Protein AF-A0A8A1L389-F1 (afdb_monomer)

Organism: Ajellomyces capsulatus (strain H88) (NCBI:txid544711)

Mean predicted aligned error: 16.85 Å

pLDDT: mean 81.61, std 18.24, range [49.03, 98.56]

Structure (mmCIF, N/CA/C/O backbone):
data_AF-A0A8A1L389-F1
#
_entry.id   AF-A0A8A1L389-F1
#
loop_
_atom_site.group_PDB
_atom_site.id
_atom_site.type_symbol
_atom_site.label_atom_id
_atom_site.label_a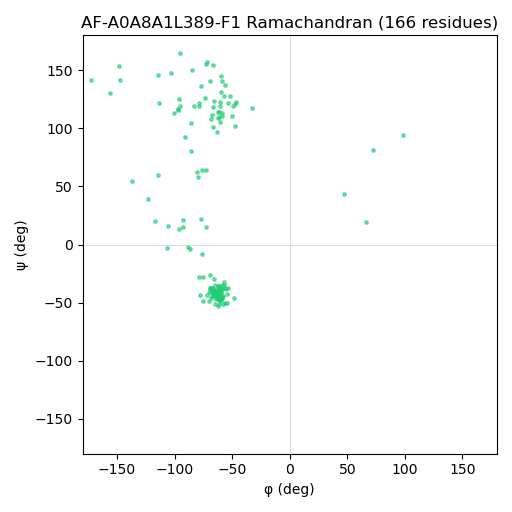lt_id
_atom_site.label_comp_id
_atom_site.label_asym_id
_atom_site.label_entity_id
_atom_site.label_seq_id
_atom_site.pdbx_PDB_ins_code
_atom_site.Cartn_x
_atom_site.Cartn_y
_atom_site.Cartn_z
_atom_site.occupancy
_atom_site.B_iso_or_equiv
_atom_site.auth_seq_id
_atom_site.auth_comp_id
_atom_site.auth_asym_id
_atom_site.auth_atom_id
_atom_site.pdbx_PDB_model_num
ATOM 1 N N . MET A 1 1 ? -16.291 9.594 41.742 1.00 50.78 1 MET A N 1
ATOM 2 C CA . MET A 1 1 ? -17.647 10.179 41.858 1.00 50.78 1 MET A CA 1
ATOM 3 C C . MET A 1 1 ? -18.663 9.054 42.018 1.00 50.78 1 MET A C 1
ATOM 5 O O . MET A 1 1 ? -18.456 8.012 41.406 1.00 50.78 1 MET A O 1
ATOM 9 N N . PRO A 1 2 ? -19.718 9.203 42.836 1.00 65.31 2 PRO A N 1
ATOM 10 C CA . PRO A 1 2 ? -20.745 8.172 42.968 1.00 65.31 2 PRO A CA 1
ATOM 11 C C . PRO A 1 2 ? -21.519 8.020 41.650 1.00 65.31 2 PRO A C 1
ATOM 13 O O . PRO A 1 2 ? -22.084 8.987 41.145 1.00 65.31 2 PRO A O 1
ATOM 16 N N . ILE A 1 3 ? -21.538 6.805 41.095 1.00 79.06 3 ILE A N 1
ATOM 17 C CA . ILE A 1 3 ? -22.244 6.477 39.845 1.00 79.06 3 ILE A CA 1
ATOM 18 C C . ILE A 1 3 ? -23.745 6.754 40.035 1.00 79.06 3 ILE A C 1
ATOM 20 O O . ILE A 1 3 ? -24.370 6.161 40.914 1.00 79.06 3 ILE A O 1
ATOM 24 N N . ARG A 1 4 ? -24.350 7.657 39.265 1.00 85.56 4 ARG A N 1
ATOM 25 C CA . ARG A 1 4 ? -25.803 7.911 39.331 1.00 85.56 4 ARG A CA 1
ATOM 26 C C . ARG A 1 4 ? -26.535 6.894 38.445 1.00 85.56 4 ARG A C 1
ATOM 28 O O . ARG A 1 4 ? -25.959 6.424 37.474 1.00 85.56 4 ARG A O 1
ATOM 35 N N . CYS A 1 5 ? -27.774 6.521 38.771 1.00 88.44 5 CYS A N 1
ATOM 36 C CA . CYS A 1 5 ? -28.611 5.820 37.787 1.00 88.44 5 CYS A CA 1
ATOM 37 C C . CYS A 1 5 ? -29.073 6.808 36.702 1.00 88.44 5 CYS A C 1
ATOM 39 O O . CYS A 1 5 ? -29.184 8.001 37.000 1.00 88.44 5 CYS A O 1
ATOM 41 N N . ASN A 1 6 ? -29.390 6.322 35.496 1.00 88.00 6 ASN A N 1
ATOM 42 C CA . ASN A 1 6 ? -29.816 7.158 34.361 1.00 88.00 6 ASN A CA 1
ATOM 43 C C . ASN A 1 6 ? -30.908 8.157 34.746 1.00 88.00 6 ASN A C 1
ATOM 45 O O . ASN A 1 6 ? -30.778 9.349 34.513 1.00 88.00 6 ASN A O 1
ATOM 49 N N . ARG A 1 7 ? -31.932 7.711 35.475 1.00 87.94 7 ARG A N 1
ATOM 50 C CA . ARG A 1 7 ? -33.019 8.597 35.902 1.00 87.94 7 ARG A CA 1
ATOM 51 C C . ARG A 1 7 ? -32.582 9.711 36.859 1.00 87.94 7 ARG A C 1
ATOM 53 O O . ARG A 1 7 ? -33.037 10.842 36.743 1.00 87.94 7 ARG A O 1
ATOM 60 N N . CYS A 1 8 ? -31.743 9.402 37.851 1.00 89.62 8 CYS A N 1
ATOM 61 C CA . CYS A 1 8 ? -31.222 10.436 38.750 1.00 89.62 8 CYS A CA 1
ATOM 62 C C . CYS A 1 8 ? -30.249 11.372 38.024 1.00 89.62 8 CYS A C 1
ATOM 64 O O . CYS A 1 8 ? -30.091 12.512 38.445 1.00 89.62 8 CYS A O 1
ATOM 66 N N . PHE A 1 9 ? -29.598 10.891 36.965 1.00 90.62 9 PHE A N 1
ATOM 67 C CA . PHE A 1 9 ? -28.777 11.707 36.085 1.00 90.62 9 PHE A CA 1
ATOM 68 C C . PHE A 1 9 ? -29.638 12.664 35.246 1.00 90.62 9 PHE A C 1
ATOM 70 O O . PHE A 1 9 ? -29.394 13.863 35.283 1.00 90.62 9 PHE A O 1
ATOM 77 N N . GLU A 1 10 ? -30.697 12.171 34.600 1.00 91.56 10 GLU A N 1
ATOM 78 C CA . GLU A 1 10 ? -31.639 12.977 33.804 1.00 91.56 10 GLU A CA 1
ATOM 79 C C . GLU A 1 10 ? -32.360 14.054 34.622 1.00 91.56 10 GLU A C 1
ATOM 81 O O . GLU A 1 10 ? -32.604 15.151 34.131 1.00 91.56 10 GLU A O 1
ATOM 86 N N . LEU A 1 11 ? -32.711 13.747 35.873 1.00 90.94 11 LEU A N 1
ATOM 87 C CA . LEU A 1 11 ? -33.398 14.683 36.768 1.00 90.94 11 LEU A CA 1
ATOM 88 C C . LEU A 1 11 ? -32.436 15.572 37.571 1.00 90.94 11 LEU A C 1
ATOM 90 O O . LEU A 1 11 ? -32.899 16.388 38.364 1.00 90.9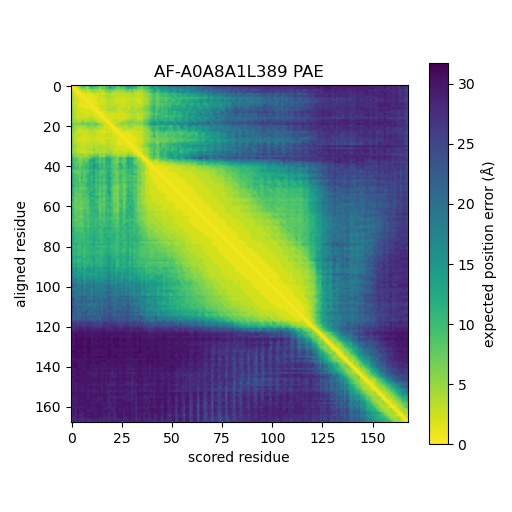4 11 LEU A O 1
ATOM 94 N N . ASP A 1 12 ? -31.126 15.371 37.413 1.00 90.31 12 ASP A N 1
ATOM 95 C CA . ASP A 1 12 ? -30.053 15.992 38.197 1.00 90.31 12 ASP A CA 1
ATOM 96 C C . ASP A 1 12 ? -30.277 15.945 39.725 1.00 90.31 12 ASP A C 1
ATOM 98 O O . ASP A 1 12 ? -30.062 16.904 40.464 1.00 90.31 12 ASP A O 1
ATOM 102 N N . ILE A 1 13 ? -30.721 14.788 40.228 1.00 90.62 13 ILE A N 1
ATOM 103 C CA . ILE A 1 13 ? -30.965 14.556 41.659 1.00 90.62 13 ILE A CA 1
ATOM 104 C C . ILE A 1 13 ? -29.823 13.725 42.253 1.00 90.62 13 ILE A C 1
ATOM 106 O O . ILE A 1 13 ? -29.255 12.832 41.613 1.00 90.62 13 ILE A O 1
ATOM 110 N N . ALA A 1 14 ? -29.511 13.970 43.527 1.00 88.19 14 ALA A N 1
ATOM 111 C CA . ALA A 1 14 ? -28.535 13.188 44.272 1.00 88.19 14 ALA A CA 1
ATOM 112 C C . ALA A 1 14 ? -28.954 11.706 44.385 1.00 88.19 14 ALA A C 1
ATOM 114 O O . ALA A 1 14 ? -29.940 11.343 45.030 1.00 88.19 14 ALA A O 1
ATOM 115 N N . CYS A 1 15 ? -28.174 10.823 43.757 1.00 88.50 15 CYS A N 1
ATOM 116 C CA . CYS A 1 15 ? -28.404 9.381 43.763 1.00 88.50 15 CYS A CA 1
ATOM 117 C C . CYS A 1 15 ? -27.665 8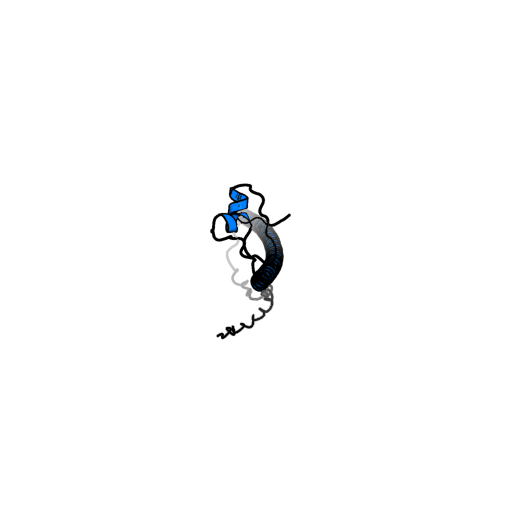.719 44.935 1.00 88.50 15 CYS A C 1
ATOM 119 O O . CYS A 1 15 ? -26.508 8.319 44.799 1.00 88.50 15 CYS A O 1
ATOM 121 N N . HIS A 1 16 ? -28.337 8.566 46.077 1.00 88.81 16 HIS A N 1
ATOM 122 C CA . HIS A 1 16 ? -27.785 7.857 47.235 1.00 88.81 16 HIS A CA 1
ATOM 123 C C . HIS A 1 16 ? -28.249 6.398 47.263 1.00 88.81 16 HIS A C 1
ATOM 125 O O . HIS A 1 16 ? -29.448 6.116 47.237 1.00 88.81 16 HIS A O 1
ATOM 131 N N . VAL A 1 17 ? -27.299 5.464 47.324 1.00 85.75 17 VAL A N 1
ATOM 132 C CA . VAL A 1 17 ? -27.556 4.028 47.491 1.00 85.75 17 VAL A CA 1
ATOM 133 C C . VAL A 1 17 ? -27.006 3.616 48.848 1.00 85.75 17 VAL A C 1
ATOM 135 O O . VAL A 1 17 ? -25.822 3.805 49.110 1.00 85.75 17 VAL A O 1
ATOM 138 N N . LEU A 1 18 ? -27.872 3.081 49.703 1.00 82.00 18 LEU A N 1
ATOM 139 C CA . LEU A 1 18 ? -27.495 2.532 51.002 1.00 82.00 18 LEU A CA 1
ATOM 140 C C . LEU A 1 18 ? -27.294 1.017 50.843 1.00 82.00 18 LEU A C 1
ATOM 142 O O . LEU A 1 18 ? -28.251 0.332 50.467 1.00 82.00 18 LEU A O 1
ATOM 146 N N . PRO A 1 19 ? -26.094 0.469 51.107 1.00 79.50 19 PRO A N 1
ATOM 147 C CA . PRO A 1 19 ? -25.917 -0.976 51.240 1.00 79.50 19 PRO A CA 1
ATOM 148 C C . PRO A 1 19 ? -26.867 -1.514 52.328 1.00 79.50 19 PRO A C 1
ATOM 150 O O . PRO A 1 19 ? -26.999 -0.857 53.361 1.00 79.50 19 PRO A O 1
ATOM 153 N N . PRO A 1 20 ? -27.549 -2.662 52.137 1.00 81.94 20 PRO A N 1
ATOM 154 C CA . PRO A 1 20 ? -27.382 -3.672 51.082 1.00 81.94 20 PRO A CA 1
ATOM 155 C C . PRO A 1 20 ? -28.342 -3.522 49.879 1.00 81.94 20 PRO A C 1
ATOM 157 O O . PRO A 1 20 ? -28.500 -4.449 49.083 1.00 81.94 20 PRO A O 1
ATOM 160 N N . HIS A 1 21 ? -29.041 -2.395 49.736 1.00 80.88 21 HIS A N 1
ATOM 161 C CA . HIS A 1 21 ? -30.090 -2.261 48.726 1.00 80.88 21 HIS A CA 1
ATOM 162 C C . HIS A 1 21 ? -29.526 -2.036 47.316 1.00 80.88 21 HIS A C 1
ATOM 164 O O . HIS A 1 21 ? -28.660 -1.195 47.092 1.00 80.88 21 HIS A O 1
ATOM 170 N N . LYS A 1 22 ? -30.093 -2.739 46.325 1.00 82.56 22 LYS A N 1
ATOM 171 C CA . LYS A 1 22 ? -29.735 -2.597 44.898 1.00 82.56 22 LYS A CA 1
ATOM 172 C C . LYS A 1 22 ? -30.313 -1.337 44.229 1.00 82.56 22 LYS A C 1
ATOM 174 O O . LYS A 1 22 ? -29.997 -1.049 43.082 1.00 82.56 22 LYS A O 1
ATOM 179 N N . LYS A 1 23 ? -31.195 -0.596 44.910 1.00 88.25 23 LYS A N 1
ATOM 180 C CA . LYS A 1 23 ? -31.898 0.584 44.376 1.00 88.25 23 LYS A CA 1
ATOM 181 C C . LYS A 1 23 ? -31.463 1.848 45.121 1.00 88.25 23 LYS A C 1
ATOM 183 O O . LYS A 1 23 ? -31.240 1.798 46.328 1.00 88.25 23 LYS A O 1
ATOM 188 N N . CYS A 1 24 ? -31.395 2.985 44.426 1.00 89.81 24 CYS A N 1
ATOM 189 C CA . CYS A 1 24 ? -31.193 4.278 45.084 1.00 89.81 24 CYS A CA 1
ATOM 190 C C . CYS A 1 24 ? -32.445 4.734 45.843 1.00 89.81 24 CYS A C 1
ATOM 192 O O . CYS A 1 24 ? -33.563 4.320 45.526 1.00 89.81 24 CYS A O 1
ATOM 194 N N . SER A 1 25 ? -32.251 5.608 46.830 1.00 89.88 25 SER A N 1
ATOM 195 C CA . SER A 1 25 ? -33.310 6.114 47.709 1.00 89.88 25 SER A CA 1
ATOM 196 C C . SER A 1 25 ? -34.495 6.716 46.942 1.00 89.88 25 SER A C 1
ATOM 198 O O . SER A 1 25 ? -35.643 6.491 47.322 1.00 89.88 25 SER A O 1
ATOM 200 N N . GLU A 1 26 ? -34.242 7.405 45.826 1.00 90.62 26 GLU A N 1
ATOM 201 C CA . GLU A 1 26 ? -35.297 7.972 44.976 1.00 90.62 26 GLU A CA 1
ATOM 202 C C . GLU A 1 26 ? -36.074 6.918 44.180 1.00 90.62 26 GLU A C 1
ATOM 204 O O . GLU A 1 26 ? -37.304 6.952 44.130 1.00 90.62 26 GLU A O 1
ATOM 209 N N . CYS A 1 27 ? -35.389 5.937 43.587 1.00 89.94 27 CYS A N 1
ATOM 210 C CA . CYS A 1 27 ? -36.059 4.848 42.872 1.00 89.94 27 CYS A CA 1
ATOM 211 C C . CYS A 1 27 ? -36.901 3.983 43.820 1.00 89.94 27 CYS A C 1
ATOM 213 O O . CYS A 1 27 ? -37.974 3.530 43.423 1.00 89.94 27 CYS A O 1
ATOM 215 N N . VAL A 1 28 ? -36.442 3.782 45.063 1.00 90.81 28 VAL A N 1
ATOM 216 C CA . VAL A 1 28 ? -37.222 3.102 46.109 1.00 90.81 28 VAL A CA 1
ATOM 217 C C . VAL A 1 28 ? -38.463 3.915 46.465 1.00 90.81 28 VAL A C 1
ATOM 219 O O . VAL A 1 28 ? -39.560 3.367 46.405 1.00 90.81 28 VAL A O 1
ATOM 222 N N . ARG A 1 29 ? -38.315 5.217 46.761 1.00 90.44 29 ARG A N 1
ATOM 223 C CA . ARG A 1 29 ? -39.443 6.095 47.126 1.00 90.44 29 ARG A CA 1
ATOM 224 C C . ARG A 1 29 ? -40.529 6.146 46.057 1.00 90.44 29 ARG A C 1
ATOM 226 O O . ARG A 1 29 ? -41.707 6.174 46.387 1.00 90.44 29 ARG A O 1
ATOM 233 N N . ARG A 1 30 ? -40.143 6.133 44.781 1.00 89.25 30 ARG A N 1
ATOM 234 C CA . ARG A 1 30 ? -41.090 6.168 43.658 1.00 89.25 30 ARG A CA 1
ATOM 235 C C . ARG A 1 30 ? -41.613 4.794 43.232 1.00 89.25 30 ARG A C 1
ATOM 237 O O . ARG A 1 30 ? -42.425 4.727 42.318 1.00 89.25 30 ARG A O 1
ATOM 244 N N . GLY A 1 31 ? -41.128 3.705 43.829 1.00 88.81 31 GLY A N 1
ATOM 245 C CA . GLY A 1 31 ? -41.524 2.347 43.446 1.00 88.81 31 GLY A CA 1
ATOM 246 C C . GLY A 1 31 ? -41.088 1.934 42.034 1.00 88.81 31 GLY A C 1
ATOM 247 O O . GLY A 1 31 ? -41.638 0.992 41.472 1.00 88.81 31 GLY A O 1
ATOM 248 N N . CYS A 1 32 ? -40.098 2.606 41.440 1.00 88.25 32 CYS A N 1
ATOM 249 C CA . CYS A 1 32 ? -39.633 2.306 40.083 1.00 88.25 32 CYS A CA 1
ATOM 250 C C . CYS A 1 32 ? -38.419 1.360 40.086 1.00 88.25 32 CYS A C 1
ATOM 252 O O . CYS A 1 32 ? -37.753 1.149 41.109 1.00 88.25 32 CYS A O 1
ATOM 254 N N . ARG A 1 33 ? -38.104 0.774 38.923 1.00 81.50 33 ARG A N 1
ATOM 255 C CA . ARG A 1 33 ? -36.830 0.065 38.736 1.00 81.50 33 ARG A CA 1
ATOM 256 C C . ARG A 1 33 ? -35.684 1.080 38.731 1.00 81.50 33 ARG A C 1
ATOM 258 O O . ARG A 1 33 ? -35.829 2.196 38.239 1.00 81.50 33 ARG A O 1
ATOM 265 N N . CYS A 1 34 ? -34.574 0.711 39.360 1.00 86.19 34 CYS A N 1
ATOM 266 C CA . CYS A 1 34 ? -33.345 1.488 39.319 1.00 86.19 34 CYS A CA 1
ATOM 267 C C . CYS A 1 34 ? -32.477 0.856 38.234 1.00 86.19 34 CYS A C 1
ATOM 269 O O . CYS A 1 34 ? -32.076 -0.289 38.401 1.00 86.19 34 CYS A O 1
ATOM 271 N N . GLU A 1 35 ? -32.191 1.584 37.157 1.00 79.31 35 GLU A N 1
ATOM 272 C CA . GLU A 1 35 ? -31.302 1.140 36.062 1.00 79.31 35 GLU A CA 1
ATOM 273 C C . GLU A 1 35 ? -29.822 1.126 36.457 1.00 79.31 35 GLU A C 1
ATOM 275 O O . GLU A 1 35 ? -28.933 1.052 35.619 1.00 79.31 35 GLU A O 1
ATOM 280 N N . ARG A 1 36 ? -29.528 1.199 37.757 1.00 73.44 36 ARG A N 1
ATOM 281 C CA . ARG A 1 36 ? -28.192 0.933 38.280 1.00 73.44 36 ARG A CA 1
ATOM 282 C C . ARG A 1 36 ? -27.981 -0.579 38.268 1.00 73.44 36 ARG A C 1
ATOM 284 O O . ARG A 1 36 ? -27.908 -1.216 39.315 1.00 73.44 36 ARG A O 1
ATOM 291 N N . GLU A 1 37 ? -27.984 -1.153 37.075 1.00 66.44 37 GLU A N 1
ATOM 292 C CA . GLU A 1 37 ? -27.547 -2.516 36.856 1.00 66.44 37 GLU A CA 1
ATOM 293 C C . GLU A 1 37 ? -26.043 -2.503 37.115 1.00 66.44 37 GLU A C 1
ATOM 295 O O . GLU A 1 37 ? -25.264 -1.844 36.427 1.00 66.44 37 GLU A O 1
ATOM 300 N N . LEU A 1 38 ? -25.652 -3.092 38.244 1.00 68.25 38 LEU A N 1
ATOM 301 C CA . LEU A 1 38 ? -24.249 -3.314 38.542 1.00 68.25 38 LEU A CA 1
ATOM 302 C C . LEU A 1 38 ? -23.783 -4.337 37.513 1.00 68.25 38 LEU A C 1
ATOM 304 O O . LEU A 1 38 ? -24.109 -5.514 37.653 1.00 68.25 38 LEU A O 1
ATOM 308 N N . VAL A 1 39 ? -23.095 -3.854 36.476 1.00 76.81 39 VAL A N 1
ATOM 309 C CA . VAL A 1 39 ? -22.413 -4.690 35.483 1.00 76.81 39 VAL A CA 1
ATOM 310 C C . VAL A 1 39 ? -21.631 -5.744 36.251 1.00 76.81 39 VAL A C 1
ATOM 312 O O . VAL A 1 39 ? -20.853 -5.412 37.153 1.00 76.81 39 VAL A O 1
ATOM 315 N N . SER A 1 40 ? -21.913 -7.008 35.960 1.00 82.12 40 SER A N 1
ATOM 316 C CA . SER A 1 40 ? -21.307 -8.110 36.697 1.00 82.12 40 SER A CA 1
ATOM 317 C C . SER A 1 40 ? -19.802 -8.156 36.430 1.00 82.12 40 SER A C 1
ATOM 319 O O . SER A 1 40 ? -19.322 -7.709 35.388 1.00 82.12 40 SER A O 1
ATOM 321 N N . GLU A 1 41 ? -19.031 -8.710 37.364 1.00 84.94 41 GLU A N 1
ATOM 322 C CA . GLU A 1 41 ? -17.586 -8.892 37.167 1.00 84.94 41 GLU A CA 1
ATOM 323 C C . GLU A 1 41 ? -17.290 -9.734 35.911 1.00 84.94 41 GLU A C 1
ATOM 325 O O . GLU A 1 41 ? -16.339 -9.468 35.180 1.00 84.94 41 GLU A O 1
ATOM 330 N N . GLU A 1 42 ? -18.173 -10.681 35.580 1.00 89.38 42 GLU A N 1
ATOM 331 C CA . GLU A 1 42 ? -18.094 -11.473 34.350 1.00 89.38 42 GLU A CA 1
ATOM 332 C C . GLU A 1 42 ? -18.240 -10.629 33.077 1.00 89.38 42 GLU A C 1
ATOM 334 O O . GLU A 1 42 ? -17.569 -10.894 32.079 1.00 89.38 42 GLU A O 1
ATOM 339 N N . GLU A 1 43 ? -19.111 -9.620 33.081 1.00 89.75 43 GLU A N 1
ATOM 340 C CA . GLU A 1 43 ? -19.289 -8.708 31.946 1.00 89.75 43 GLU A CA 1
ATOM 341 C C . GLU A 1 43 ? -18.072 -7.802 31.758 1.00 89.75 43 GLU A C 1
ATOM 343 O O . GLU A 1 43 ? -17.647 -7.586 30.622 1.00 89.75 43 GLU A O 1
ATOM 348 N N . TRP A 1 44 ? -17.456 -7.350 32.854 1.00 91.56 44 TRP A N 1
ATOM 349 C CA . TRP A 1 44 ? -16.183 -6.629 32.803 1.00 91.56 44 TRP A CA 1
ATOM 350 C C . TRP A 1 44 ? -15.066 -7.491 32.217 1.00 91.56 44 TRP A C 1
ATOM 352 O O . TRP A 1 44 ? -14.405 -7.069 31.271 1.00 91.56 44 TRP A O 1
ATOM 362 N N . LEU A 1 45 ? -14.925 -8.734 32.684 1.00 95.31 45 LEU A N 1
ATOM 363 C CA . LEU A 1 45 ? -13.939 -9.673 32.144 1.00 95.31 45 LEU A CA 1
ATOM 364 C C . LEU A 1 45 ? -14.166 -9.969 30.655 1.00 95.31 45 LEU A C 1
ATOM 366 O O . LEU A 1 45 ? -13.206 -10.093 29.894 1.00 95.31 45 LEU A O 1
ATOM 370 N N . LYS A 1 46 ? -15.425 -10.081 30.209 1.00 96.38 46 LYS A N 1
ATOM 371 C CA . LYS A 1 46 ? -15.750 -10.239 28.780 1.00 96.38 46 LYS A CA 1
ATOM 372 C C . LYS A 1 46 ? -15.315 -9.019 27.971 1.00 96.38 46 LYS A C 1
ATOM 374 O O . LYS A 1 46 ? -14.758 -9.186 26.887 1.00 96.38 46 LYS A O 1
ATOM 379 N N . LEU A 1 47 ? -15.554 -7.817 28.491 1.00 95.88 47 LEU A N 1
ATOM 380 C CA . LEU A 1 47 ? -15.170 -6.570 27.836 1.00 95.88 47 LEU A CA 1
ATOM 381 C C . LEU A 1 47 ? -13.646 -6.437 27.740 1.00 95.88 47 LEU A C 1
ATOM 383 O O . LEU A 1 47 ? -13.139 -6.086 26.676 1.00 95.88 47 LEU A O 1
ATOM 387 N N . ASP A 1 48 ? -12.915 -6.789 28.796 1.00 97.00 48 AS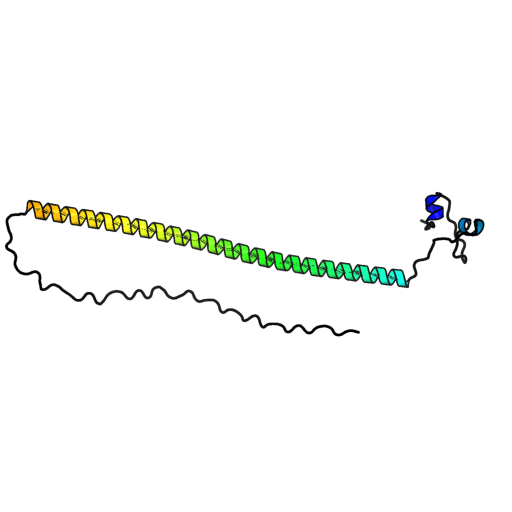P A N 1
ATOM 388 C CA . ASP A 1 48 ? -11.451 -6.761 28.794 1.00 97.00 48 ASP A CA 1
ATOM 389 C C . ASP A 1 48 ? -10.863 -7.752 27.785 1.00 97.00 48 ASP A C 1
ATOM 391 O O . ASP A 1 48 ? -10.025 -7.366 26.971 1.00 97.00 48 ASP A O 1
ATOM 395 N N . ARG A 1 49 ? -11.378 -8.989 27.729 1.00 97.62 49 ARG A N 1
ATOM 396 C CA . ARG A 1 49 ? -10.965 -9.969 26.706 1.00 97.62 49 ARG A CA 1
ATOM 397 C C . ARG A 1 49 ? -11.255 -9.484 25.290 1.00 97.62 49 ARG A C 1
ATOM 399 O O . ARG A 1 49 ? -10.429 -9.659 24.398 1.00 97.62 49 ARG A O 1
ATOM 406 N N . ALA A 1 50 ? -12.421 -8.878 25.065 1.00 97.81 50 ALA A N 1
ATOM 407 C CA . ALA A 1 50 ? -12.764 -8.317 23.762 1.00 97.81 50 ALA A CA 1
ATOM 408 C C . ALA A 1 50 ? -11.813 -7.172 23.383 1.00 97.81 50 ALA A C 1
ATOM 410 O O . ALA A 1 50 ? -11.354 -7.099 22.246 1.00 97.81 50 ALA A O 1
ATOM 411 N N . LYS A 1 51 ? -11.463 -6.312 24.344 1.00 97.56 51 LYS A N 1
ATOM 412 C CA . LYS A 1 51 ? -10.518 -5.211 24.150 1.00 97.56 51 LYS A CA 1
ATOM 413 C C . LYS A 1 51 ? -9.106 -5.709 23.851 1.00 97.56 51 LYS A C 1
ATOM 415 O O . LYS A 1 51 ? -8.456 -5.159 22.968 1.00 97.56 51 LYS A O 1
ATOM 420 N N . GLU A 1 52 ? -8.627 -6.727 24.561 1.00 98.19 52 GLU A N 1
ATOM 421 C CA . GLU A 1 52 ? -7.331 -7.355 24.283 1.00 98.19 52 GLU A CA 1
ATOM 422 C C . GLU A 1 52 ? -7.304 -8.014 22.909 1.00 98.19 52 GLU A C 1
ATOM 424 O O . GLU A 1 52 ? -6.354 -7.802 22.159 1.00 98.19 52 GLU A O 1
ATOM 429 N N . LYS A 1 53 ? -8.372 -8.727 22.538 1.00 98.06 53 LYS A N 1
ATOM 430 C CA . LYS A 1 53 ? -8.497 -9.315 21.204 1.00 98.06 53 LYS A CA 1
ATOM 431 C C . LYS A 1 53 ? -8.406 -8.248 20.115 1.00 98.06 53 LYS A C 1
ATOM 433 O O . LYS A 1 53 ? -7.576 -8.365 19.226 1.00 98.06 53 LYS A O 1
ATOM 438 N N . VAL A 1 54 ? -9.194 -7.177 20.224 1.00 98.19 54 VAL A N 1
ATOM 439 C CA . VAL A 1 54 ? -9.167 -6.080 19.243 1.00 98.19 54 VAL A CA 1
ATOM 440 C C . VAL A 1 54 ? -7.785 -5.430 19.174 1.00 98.19 54 VAL A C 1
ATOM 442 O O . VAL A 1 54 ? -7.314 -5.131 18.085 1.00 98.19 54 VAL A O 1
ATOM 445 N N . LYS A 1 55 ? -7.099 -5.241 20.307 1.00 98.19 55 LYS A N 1
ATOM 446 C CA . LYS A 1 55 ? -5.720 -4.728 20.307 1.00 98.19 55 LYS A CA 1
ATOM 447 C C . LYS A 1 55 ? -4.751 -5.662 19.585 1.00 98.19 55 LYS A C 1
ATOM 449 O O . LYS A 1 55 ? -3.919 -5.182 18.826 1.00 98.19 55 LYS A O 1
ATOM 454 N N . SER A 1 56 ? -4.864 -6.969 19.812 1.00 98.19 56 SER A N 1
ATOM 455 C CA . SER A 1 56 ? -4.047 -7.967 19.118 1.00 98.19 56 SER A CA 1
ATOM 456 C C . SER A 1 56 ? -4.313 -7.962 17.613 1.00 98.19 56 SER A C 1
ATOM 458 O O . SER A 1 56 ? -3.371 -8.028 16.830 1.00 98.19 56 SER A O 1
ATOM 460 N N . ASP A 1 57 ? -5.579 -7.853 17.208 1.00 98.00 57 ASP A N 1
ATOM 461 C CA . ASP A 1 57 ? -5.975 -7.813 15.798 1.00 98.00 57 ASP A CA 1
ATOM 462 C C . ASP A 1 57 ? -5.476 -6.525 15.113 1.00 98.00 57 ASP A C 1
ATOM 464 O O . ASP A 1 57 ? -5.025 -6.569 13.966 1.00 98.00 57 ASP A O 1
ATOM 468 N N . ILE A 1 58 ? -5.502 -5.386 15.821 1.00 98.00 58 ILE A N 1
ATOM 469 C CA . ILE A 1 58 ? -4.915 -4.120 15.349 1.00 98.00 58 ILE A CA 1
ATOM 470 C C . ILE A 1 58 ? -3.413 -4.289 15.136 1.00 98.00 58 ILE A C 1
ATOM 472 O O . ILE A 1 58 ? -2.939 -4.002 14.042 1.00 98.00 58 ILE A O 1
ATOM 476 N N . GLN A 1 59 ? -2.685 -4.808 16.128 1.00 98.12 59 GLN A N 1
ATOM 477 C CA . GLN A 1 59 ? -1.238 -4.995 16.022 1.00 98.12 59 GLN A CA 1
ATOM 478 C C . GLN A 1 59 ? -0.873 -5.904 14.840 1.00 98.12 59 GLN A C 1
ATOM 480 O O . GLN A 1 59 ? -0.030 -5.546 14.026 1.00 98.12 59 GLN A O 1
ATOM 485 N N . ALA A 1 60 ? -1.563 -7.037 14.684 1.00 98.06 60 ALA A N 1
ATOM 486 C CA . ALA A 1 60 ? -1.331 -7.947 13.563 1.00 98.06 60 ALA A CA 1
ATOM 487 C C . ALA A 1 60 ? -1.612 -7.286 12.199 1.00 98.06 60 ALA A C 1
ATOM 489 O O . ALA A 1 60 ? -0.925 -7.554 11.210 1.00 98.06 60 ALA A O 1
ATOM 490 N N . SER A 1 61 ? -2.618 -6.410 12.141 1.00 97.88 61 SER A N 1
ATOM 491 C CA . SER A 1 61 ? -2.939 -5.648 10.932 1.00 97.88 61 SER A CA 1
ATOM 492 C C . SER A 1 61 ? -1.876 -4.587 10.633 1.00 97.88 61 SER A C 1
ATOM 494 O O . SER A 1 61 ? -1.491 -4.428 9.479 1.00 97.88 61 SER A O 1
ATOM 496 N N . GLU A 1 62 ? -1.375 -3.886 11.652 1.00 98.19 62 GLU A N 1
ATOM 497 C CA . GLU A 1 62 ? -0.282 -2.914 11.521 1.00 98.19 62 GLU A CA 1
ATOM 498 C C . GLU A 1 62 ? 1.011 -3.583 11.039 1.00 98.19 62 GLU A C 1
ATOM 500 O O . GLU A 1 62 ? 1.646 -3.084 10.108 1.00 98.19 62 GLU A O 1
ATOM 505 N N . ASP A 1 63 ? 1.352 -4.748 11.595 1.00 97.88 63 ASP A N 1
ATOM 506 C CA . ASP A 1 63 ? 2.515 -5.533 11.176 1.00 97.88 63 ASP A CA 1
ATOM 507 C C . ASP A 1 63 ? 2.384 -5.964 9.702 1.00 97.88 63 ASP A C 1
ATOM 509 O O . ASP A 1 63 ? 3.323 -5.813 8.920 1.00 97.88 63 ASP A O 1
ATOM 513 N N . SER A 1 64 ? 1.188 -6.403 9.288 1.00 97.75 64 SER A N 1
ATOM 514 C CA . SER A 1 64 ? 0.903 -6.775 7.893 1.00 97.75 64 SER A CA 1
ATOM 515 C C . SER A 1 64 ? 1.024 -5.583 6.936 1.00 97.75 64 SER A C 1
ATOM 517 O O . SER A 1 64 ? 1.552 -5.709 5.832 1.00 97.75 64 SER A O 1
ATOM 519 N N . VAL A 1 65 ? 0.546 -4.403 7.345 1.00 98.12 65 VAL A N 1
ATOM 520 C CA . VAL A 1 65 ? 0.680 -3.169 6.554 1.00 98.12 65 VAL A CA 1
ATOM 521 C C . VAL A 1 65 ? 2.149 -2.770 6.420 1.00 98.12 65 VAL A C 1
ATOM 523 O O . VAL A 1 65 ? 2.576 -2.385 5.332 1.00 98.12 65 VAL A O 1
ATOM 526 N N . SER A 1 66 ? 2.925 -2.891 7.497 1.00 98.06 66 SER A N 1
ATOM 527 C CA . SER A 1 66 ? 4.364 -2.622 7.490 1.00 98.06 66 SER A CA 1
ATOM 528 C C . SER A 1 66 ? 5.100 -3.544 6.512 1.00 98.06 66 SER A C 1
ATOM 530 O O . SER A 1 66 ? 5.852 -3.066 5.661 1.00 98.06 66 SER A O 1
ATOM 532 N N . GLU A 1 67 ? 4.810 -4.847 6.537 1.00 97.88 67 GLU A N 1
ATOM 533 C CA . GLU A 1 67 ? 5.399 -5.818 5.609 1.00 97.88 67 GLU A CA 1
ATOM 534 C C . GLU A 1 67 ? 5.055 -5.501 4.145 1.00 97.88 67 GLU A C 1
ATOM 536 O O . GLU A 1 67 ? 5.946 -5.427 3.296 1.00 97.88 67 GLU A O 1
ATOM 541 N N . LEU A 1 68 ? 3.780 -5.231 3.849 1.00 97.88 68 LEU A N 1
ATOM 542 C CA . LEU A 1 68 ? 3.345 -4.856 2.500 1.00 97.88 68 LEU A CA 1
ATOM 543 C C . LEU A 1 68 ? 3.989 -3.548 2.027 1.00 97.88 68 LEU A C 1
ATOM 545 O O . LEU A 1 68 ? 4.305 -3.410 0.844 1.00 97.88 68 LEU A O 1
ATOM 549 N N . SER A 1 69 ? 4.206 -2.591 2.933 1.00 97.88 69 SER A N 1
ATOM 550 C CA . SER A 1 69 ? 4.882 -1.337 2.595 1.00 97.88 69 SER A CA 1
ATOM 551 C C . SER A 1 69 ? 6.346 -1.562 2.210 1.00 97.88 69 SER A C 1
ATOM 553 O O . SER A 1 69 ? 6.792 -1.036 1.193 1.00 97.88 69 SER A O 1
ATOM 555 N N . ALA A 1 70 ? 7.059 -2.433 2.932 1.00 97.94 70 ALA A N 1
ATOM 556 C CA . ALA A 1 70 ? 8.438 -2.783 2.611 1.00 97.94 70 ALA A CA 1
ATOM 557 C C . ALA A 1 70 ? 8.549 -3.493 1.250 1.00 97.94 70 ALA A C 1
ATOM 559 O O . ALA A 1 70 ? 9.430 -3.174 0.451 1.00 97.94 70 ALA A O 1
ATOM 560 N N . GLN A 1 71 ? 7.617 -4.404 0.946 1.00 97.94 71 GLN A N 1
ATOM 561 C CA . GLN A 1 71 ? 7.555 -5.063 -0.364 1.00 97.94 71 GLN A CA 1
ATOM 562 C C . GLN A 1 71 ? 7.300 -4.057 -1.496 1.00 97.94 71 GLN A C 1
ATOM 564 O O . GLN A 1 71 ? 7.905 -4.144 -2.567 1.00 97.94 71 GLN A O 1
ATOM 569 N N . LEU A 1 72 ? 6.424 -3.074 -1.270 1.00 98.12 72 LEU A N 1
ATOM 570 C CA . LEU A 1 72 ? 6.149 -2.023 -2.247 1.00 98.12 72 LEU A CA 1
ATOM 571 C C . LEU A 1 72 ? 7.384 -1.147 -2.503 1.00 98.12 72 LEU A C 1
ATOM 573 O O . LEU A 1 72 ? 7.671 -0.817 -3.658 1.00 98.12 72 LEU A O 1
ATOM 577 N N . ASP A 1 73 ? 8.148 -0.824 -1.461 1.00 97.94 73 ASP A N 1
ATOM 578 C CA . ASP A 1 73 ? 9.392 -0.063 -1.581 1.00 97.94 73 ASP A CA 1
ATOM 579 C C . ASP A 1 73 ? 10.458 -0.825 -2.382 1.00 97.94 73 ASP A C 1
ATOM 581 O O . ASP A 1 73 ? 11.114 -0.246 -3.260 1.00 97.94 73 ASP A O 1
ATOM 585 N N . GLU A 1 74 ? 10.591 -2.133 -2.162 1.00 97.75 74 GLU A N 1
ATOM 586 C CA . GLU A 1 74 ? 11.502 -2.991 -2.923 1.00 97.75 74 GLU A CA 1
ATOM 587 C C . GLU A 1 74 ? 11.109 -3.070 -4.406 1.00 97.75 74 GLU A C 1
ATOM 589 O O . GLU A 1 74 ? 11.940 -2.844 -5.297 1.00 97.75 74 GLU A O 1
ATOM 594 N N . LEU A 1 75 ? 9.823 -3.299 -4.691 1.00 97.88 75 LEU A N 1
ATOM 595 C CA . LEU A 1 75 ? 9.301 -3.323 -6.058 1.00 97.88 75 LEU A CA 1
ATOM 596 C C . LEU A 1 75 ? 9.491 -1.977 -6.762 1.00 97.88 75 LEU A C 1
ATOM 598 O O . LEU A 1 75 ? 9.889 -1.940 -7.931 1.00 97.88 75 LEU A O 1
ATOM 602 N N . SER A 1 76 ? 9.259 -0.866 -6.059 1.00 97.88 76 SER A N 1
ATOM 603 C CA . SER A 1 76 ? 9.470 0.473 -6.610 1.00 97.88 76 SER A CA 1
ATOM 604 C C . SER A 1 76 ? 10.943 0.700 -6.970 1.00 97.88 76 SER A C 1
ATOM 606 O O . SER A 1 76 ? 11.252 1.169 -8.069 1.00 97.88 76 SER A O 1
ATOM 608 N N . SER A 1 77 ? 11.863 0.272 -6.103 1.00 97.56 77 SER A N 1
ATOM 609 C CA . SER A 1 77 ? 13.308 0.376 -6.316 1.00 97.56 77 SER A CA 1
ATOM 610 C C . SER A 1 77 ? 13.759 -0.450 -7.523 1.00 97.56 77 SER A C 1
ATOM 612 O O . SER A 1 77 ? 14.508 0.040 -8.377 1.00 97.56 77 SER A O 1
ATOM 614 N N . SER A 1 78 ? 13.244 -1.676 -7.652 1.00 98.00 78 SER A N 1
ATOM 615 C CA . SER A 1 78 ? 13.480 -2.542 -8.811 1.00 98.00 78 SER A CA 1
ATOM 616 C C . SER A 1 78 ? 12.977 -1.903 -10.112 1.00 98.00 78 SER A C 1
ATOM 618 O O . SER A 1 78 ? 13.709 -1.835 -11.107 1.00 98.00 78 SER A O 1
ATOM 620 N N . LEU A 1 79 ? 11.767 -1.334 -10.092 1.00 98.12 79 LEU A N 1
ATOM 621 C CA . LEU A 1 79 ? 11.175 -0.632 -11.230 1.00 98.12 79 LEU A CA 1
ATOM 622 C C . LEU A 1 79 ? 12.015 0.580 -11.652 1.00 98.12 79 LEU A C 1
ATOM 624 O O . LEU A 1 79 ? 12.295 0.748 -12.843 1.00 98.12 79 LEU A O 1
ATOM 628 N N . PHE A 1 80 ? 12.486 1.399 -10.708 1.00 98.25 80 PHE A N 1
ATOM 629 C CA . PHE A 1 80 ? 13.386 2.512 -11.024 1.00 98.25 80 PHE A CA 1
ATOM 630 C C . PHE A 1 80 ? 14.699 2.025 -11.646 1.00 98.25 80 PHE A C 1
ATOM 632 O O . PHE A 1 80 ? 15.172 2.612 -12.628 1.00 98.25 80 PHE A O 1
ATOM 639 N N . GLY A 1 81 ? 15.251 0.917 -11.145 1.00 98.00 81 GLY A N 1
ATOM 640 C CA . GLY A 1 81 ? 16.409 0.252 -11.736 1.00 98.00 81 GLY A CA 1
ATOM 641 C C . GLY A 1 81 ? 16.163 -0.188 -13.184 1.00 98.00 81 GLY A C 1
ATOM 642 O O . GLY A 1 81 ? 16.988 0.073 -14.065 1.00 98.00 81 GLY A O 1
ATOM 643 N N . ALA A 1 82 ? 15.011 -0.800 -13.464 1.00 97.88 82 ALA A N 1
ATOM 644 C CA . ALA A 1 82 ? 14.620 -1.215 -14.810 1.00 97.88 82 ALA A CA 1
ATOM 645 C C . ALA A 1 82 ? 14.445 -0.017 -15.761 1.00 97.88 82 ALA A C 1
ATOM 647 O O . ALA A 1 82 ? 14.958 -0.036 -16.882 1.00 97.88 82 ALA A O 1
ATOM 648 N N . ILE A 1 83 ? 13.811 1.067 -15.303 1.00 98.25 83 ILE A N 1
ATOM 649 C CA . ILE A 1 83 ? 13.660 2.305 -16.082 1.00 98.25 83 ILE A CA 1
ATOM 650 C C . ILE A 1 83 ? 15.026 2.912 -16.421 1.00 98.25 83 ILE A C 1
ATOM 652 O O . ILE A 1 83 ? 15.248 3.344 -17.556 1.00 98.25 83 ILE A O 1
ATOM 656 N N . ALA A 1 84 ? 15.958 2.950 -15.466 1.00 98.06 84 ALA A N 1
ATOM 657 C CA . ALA A 1 84 ? 17.304 3.464 -15.700 1.00 98.06 84 ALA A CA 1
ATOM 658 C C . ALA A 1 84 ? 18.062 2.623 -16.742 1.00 98.06 84 ALA A C 1
ATOM 660 O O . ALA A 1 84 ? 18.670 3.182 -17.663 1.00 98.06 84 ALA A O 1
ATOM 661 N N . LYS A 1 85 ? 17.968 1.289 -16.651 1.00 98.38 85 LYS A N 1
ATOM 662 C CA . LYS A 1 85 ? 18.527 0.362 -17.649 1.00 98.38 85 LYS A CA 1
ATOM 663 C C . LYS A 1 85 ? 17.928 0.606 -19.034 1.00 98.38 85 LYS A C 1
ATOM 665 O O . LYS A 1 85 ? 18.677 0.774 -19.993 1.00 98.38 85 LYS A O 1
ATOM 670 N N . LEU A 1 86 ? 16.604 0.718 -19.136 1.00 98.12 86 LEU A N 1
ATOM 671 C CA . LEU A 1 86 ? 15.907 0.993 -20.394 1.00 98.12 86 LEU A CA 1
ATOM 672 C C . LEU A 1 86 ? 16.370 2.315 -21.017 1.00 98.12 86 LEU A C 1
ATOM 674 O O . LEU A 1 86 ? 16.680 2.361 -22.206 1.00 98.12 86 LEU A O 1
ATOM 678 N N . LYS A 1 87 ? 16.484 3.387 -20.223 1.00 98.31 87 LYS A N 1
ATOM 679 C CA . LYS A 1 87 ? 17.001 4.680 -20.701 1.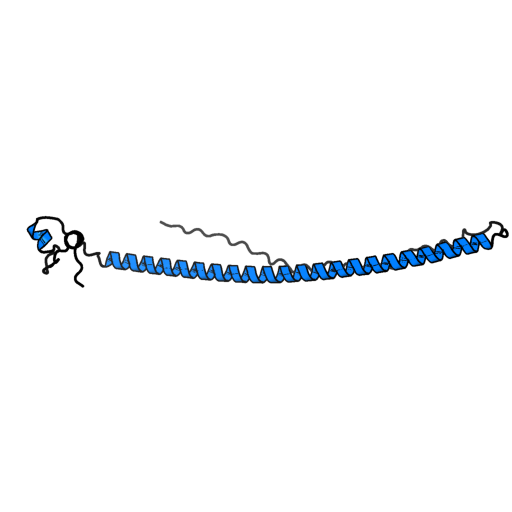00 98.31 87 LYS A CA 1
ATOM 680 C C . LYS A 1 87 ? 18.431 4.568 -21.231 1.00 98.31 87 LYS A C 1
ATOM 682 O O . LYS A 1 87 ? 18.745 5.174 -22.252 1.00 98.31 87 LYS A O 1
ATOM 687 N N . ARG A 1 88 ? 19.298 3.805 -20.556 1.00 98.38 88 ARG A N 1
ATOM 688 C CA . ARG A 1 88 ? 20.673 3.559 -21.016 1.00 98.38 88 ARG A CA 1
ATOM 689 C C . ARG A 1 88 ? 20.690 2.802 -22.344 1.00 98.38 88 ARG A C 1
ATOM 691 O O . ARG A 1 88 ? 21.437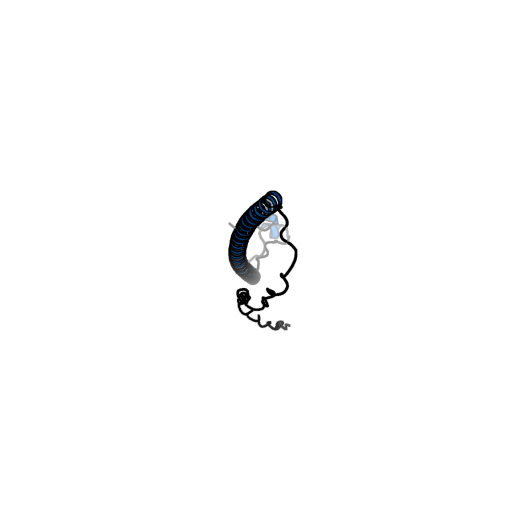 3.193 -23.233 1.00 98.38 88 ARG A O 1
ATOM 698 N N . LEU A 1 89 ? 19.872 1.759 -22.475 1.00 98.38 89 LEU A N 1
ATOM 699 C CA . LEU A 1 89 ? 19.778 0.974 -23.706 1.00 98.38 89 LEU A CA 1
ATOM 700 C C . LEU A 1 89 ? 19.281 1.824 -24.876 1.00 98.38 89 LEU A C 1
ATOM 702 O O . LEU A 1 89 ? 19.917 1.805 -25.921 1.00 98.38 89 LEU A O 1
ATOM 706 N N . LYS A 1 90 ? 18.242 2.647 -24.680 1.00 98.50 90 LYS A N 1
ATOM 707 C CA . LYS A 1 90 ? 17.766 3.586 -25.711 1.00 98.50 90 LYS A CA 1
ATOM 708 C C . LYS A 1 90 ? 18.878 4.498 -26.223 1.00 98.50 90 LYS A C 1
ATOM 710 O O . LYS A 1 90 ? 19.144 4.518 -27.412 1.00 98.50 90 LYS A O 1
ATOM 715 N N . ARG A 1 91 ? 19.625 5.140 -25.316 1.00 98.38 91 ARG A N 1
ATOM 716 C CA . ARG A 1 91 ? 20.773 5.982 -25.703 1.00 98.38 91 ARG A CA 1
ATOM 717 C C . ARG A 1 91 ? 21.844 5.211 -26.476 1.00 98.38 91 ARG A C 1
ATOM 719 O O . ARG A 1 91 ? 22.514 5.788 -27.324 1.00 98.38 91 ARG A O 1
ATOM 726 N N . SER A 1 92 ? 22.050 3.936 -26.145 1.00 98.19 92 SER A N 1
ATOM 727 C CA . SER A 1 92 ? 23.001 3.084 -26.860 1.00 98.19 92 SER A CA 1
ATOM 728 C C . SER A 1 92 ? 22.525 2.783 -28.277 1.00 98.19 92 SER A C 1
ATOM 730 O O . SER A 1 92 ? 23.346 2.794 -29.187 1.00 98.19 92 SER A O 1
ATOM 732 N N . VAL A 1 93 ? 21.228 2.526 -28.459 1.00 98.44 93 VAL A N 1
ATOM 733 C CA . VAL A 1 93 ? 20.617 2.333 -29.781 1.00 98.44 93 VAL A CA 1
ATOM 734 C C . VAL A 1 93 ? 20.753 3.611 -30.604 1.00 98.44 93 VAL A C 1
ATOM 736 O O . VAL A 1 93 ? 21.382 3.566 -31.655 1.00 98.44 93 VAL A O 1
ATOM 739 N N . ASP A 1 94 ? 20.327 4.758 -30.065 1.00 98.25 94 ASP A N 1
ATOM 740 C CA . ASP A 1 94 ? 20.420 6.057 -30.749 1.00 98.25 94 ASP A CA 1
ATOM 741 C C . ASP A 1 94 ? 21.868 6.373 -31.188 1.00 98.25 94 ASP A C 1
ATOM 743 O O . ASP A 1 94 ? 22.125 6.917 -32.264 1.00 98.25 94 ASP A O 1
ATOM 747 N N . PHE A 1 95 ? 22.851 6.023 -30.349 1.00 98.38 95 PHE A N 1
ATOM 748 C CA . PHE A 1 95 ? 24.268 6.198 -30.665 1.00 98.38 95 PHE A CA 1
ATOM 749 C C . PHE A 1 95 ? 24.729 5.303 -31.823 1.00 98.38 95 PHE A C 1
ATOM 751 O O . PHE A 1 95 ? 25.488 5.761 -32.683 1.00 98.38 95 PHE A O 1
ATOM 758 N N . LEU A 1 96 ? 24.306 4.036 -31.838 1.00 98.56 96 LEU A N 1
ATOM 759 C CA . LEU A 1 96 ? 24.655 3.088 -32.894 1.00 98.56 96 LEU A CA 1
ATOM 760 C C . LEU A 1 96 ? 24.000 3.476 -34.221 1.00 98.56 96 LEU A C 1
ATOM 762 O O . LEU A 1 96 ? 24.713 3.565 -35.216 1.00 98.56 96 LEU A O 1
ATOM 766 N N . GLU A 1 97 ? 22.713 3.823 -34.219 1.00 98.38 97 GLU A N 1
ATOM 767 C CA . GLU A 1 97 ? 21.990 4.318 -35.401 1.00 98.38 97 GLU A CA 1
ATOM 768 C C . GLU A 1 97 ? 22.633 5.600 -35.960 1.00 98.38 97 GLU A C 1
ATOM 770 O O . GLU A 1 97 ? 22.837 5.760 -37.168 1.00 98.38 97 GLU A O 1
ATOM 775 N N . GLY A 1 98 ? 23.045 6.515 -35.074 1.00 98.06 98 GLY A N 1
ATOM 776 C CA . GLY A 1 98 ? 23.774 7.721 -35.461 1.00 98.06 98 GLY A CA 1
ATOM 777 C C . GLY A 1 98 ? 25.161 7.435 -36.053 1.00 98.06 98 GLY A C 1
ATOM 778 O O . GLY A 1 98 ? 25.652 8.207 -36.881 1.00 98.06 98 GLY A O 1
ATOM 779 N N . ARG A 1 99 ? 25.817 6.342 -35.646 1.00 98.19 99 ARG A N 1
ATOM 780 C CA . ARG A 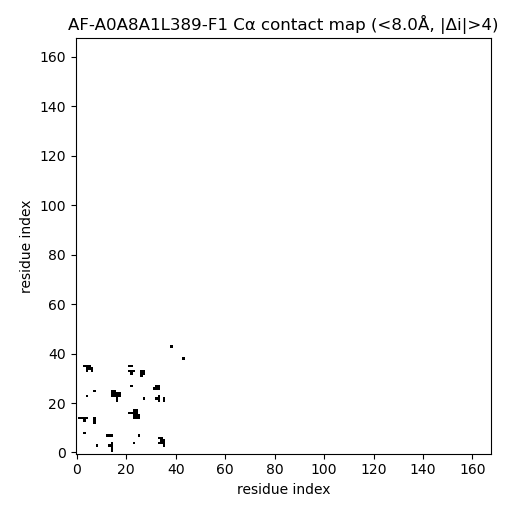1 99 ? 27.100 5.900 -36.215 1.00 98.19 99 ARG A CA 1
ATOM 781 C C . ARG A 1 99 ? 26.904 5.201 -37.558 1.00 98.19 99 ARG A C 1
ATOM 783 O O . ARG A 1 99 ? 27.646 5.511 -38.486 1.00 98.19 99 ARG A O 1
ATOM 790 N N . GLU A 1 100 ? 25.907 4.331 -37.665 1.00 98.31 100 GLU A N 1
ATOM 791 C CA . GLU A 1 100 ? 25.499 3.659 -38.901 1.00 98.31 100 GLU A CA 1
ATOM 792 C C . GLU A 1 100 ? 25.176 4.682 -39.993 1.00 98.31 100 GLU A C 1
ATOM 794 O O . GLU A 1 100 ? 25.782 4.658 -41.061 1.00 98.31 100 GLU A O 1
ATOM 799 N N . SER A 1 101 ? 24.348 5.681 -39.679 1.00 98.25 101 SER A N 1
ATOM 800 C CA . SER A 1 101 ? 23.992 6.759 -40.612 1.00 98.25 101 SER A CA 1
ATOM 801 C C . SER A 1 101 ? 25.214 7.529 -41.136 1.00 98.25 101 SER A C 1
ATOM 803 O O . SER A 1 101 ? 25.244 7.969 -42.285 1.00 98.25 101 SER A O 1
ATOM 805 N N . LYS A 1 102 ? 26.250 7.706 -40.301 1.00 98.12 102 LYS A N 1
ATOM 806 C CA . LYS A 1 102 ? 27.510 8.361 -40.696 1.00 98.12 102 LYS A CA 1
ATOM 807 C C . LYS A 1 102 ? 28.399 7.475 -41.562 1.00 98.12 102 LYS A C 1
ATOM 809 O O . LYS A 1 102 ? 29.230 8.016 -42.284 1.00 98.12 102 LYS A O 1
ATOM 814 N N . PHE A 1 103 ? 28.317 6.158 -41.421 1.00 97.88 103 PHE A N 1
ATOM 815 C CA . PHE A 1 103 ? 29.035 5.230 -42.291 1.00 97.88 103 PHE A CA 1
ATOM 816 C C . PHE A 1 103 ? 28.344 5.148 -43.641 1.00 97.88 103 PHE A C 1
ATOM 818 O O . PHE A 1 103 ? 28.985 5.452 -44.636 1.00 97.88 103 PHE A O 1
ATOM 825 N N . LEU A 1 104 ? 27.022 4.963 -43.651 1.00 98.12 104 LEU A N 1
ATOM 826 C CA . LEU A 1 104 ? 26.237 4.952 -44.881 1.00 98.12 104 LEU A CA 1
ATOM 827 C C . LEU A 1 104 ? 26.442 6.225 -45.714 1.00 98.12 104 LEU A C 1
ATOM 829 O O . LEU A 1 104 ? 26.619 6.148 -46.922 1.00 98.12 104 LEU A O 1
ATOM 833 N N . ARG A 1 105 ? 26.481 7.403 -45.075 1.00 98.00 105 ARG A N 1
ATOM 834 C CA . ARG A 1 105 ? 26.766 8.659 -45.786 1.00 98.00 105 ARG A CA 1
ATOM 835 C C . ARG A 1 105 ? 28.149 8.668 -46.442 1.00 98.00 105 ARG A C 1
ATOM 837 O O . ARG A 1 105 ? 28.255 9.088 -47.583 1.00 98.00 105 ARG A O 1
ATOM 844 N N . ARG A 1 106 ? 29.187 8.212 -45.734 1.00 97.75 106 ARG A N 1
ATOM 845 C CA . ARG A 1 106 ? 30.545 8.145 -46.298 1.00 97.75 106 ARG A CA 1
ATOM 846 C C . ARG A 1 106 ? 30.625 7.147 -47.443 1.00 97.75 106 ARG A C 1
ATOM 848 O O . ARG A 1 106 ? 31.266 7.438 -48.440 1.00 97.75 106 ARG A O 1
ATOM 855 N N . ASP A 1 107 ? 29.974 5.999 -47.302 1.00 97.38 107 ASP A N 1
ATOM 856 C CA . ASP A 1 107 ? 29.964 4.972 -48.341 1.00 97.38 107 ASP A CA 1
ATOM 857 C C . ASP A 1 107 ? 29.276 5.498 -49.609 1.00 97.38 107 ASP A C 1
ATOM 859 O O . ASP A 1 107 ? 29.784 5.295 -50.708 1.00 97.38 107 ASP A O 1
ATOM 863 N N . LEU A 1 108 ? 28.177 6.248 -49.461 1.00 97.69 108 LEU A N 1
ATOM 864 C CA . LEU A 1 108 ? 27.522 6.933 -50.578 1.00 97.69 108 LEU A CA 1
ATOM 865 C C . LEU A 1 108 ? 28.428 7.993 -51.224 1.00 97.69 108 LEU A C 1
ATOM 867 O O . LEU A 1 108 ? 28.566 7.984 -52.440 1.00 97.69 108 LEU A O 1
ATOM 871 N N . GLU A 1 109 ? 29.097 8.844 -50.439 1.00 96.94 109 GLU A N 1
ATOM 872 C CA . GLU A 1 109 ? 30.052 9.848 -50.952 1.00 96.94 109 GLU A CA 1
ATOM 873 C C . GLU A 1 109 ? 31.208 9.198 -51.744 1.00 96.94 109 GLU A C 1
ATOM 875 O O . GLU A 1 109 ? 31.652 9.720 -52.770 1.00 96.94 109 GLU A O 1
ATOM 880 N N . VAL A 1 110 ? 31.695 8.036 -51.293 1.00 96.81 110 VAL A N 1
ATOM 881 C CA . VAL A 1 110 ? 32.728 7.261 -51.998 1.00 96.81 110 VAL A CA 1
ATOM 882 C C . VAL A 1 110 ? 32.195 6.695 -53.314 1.00 96.81 110 VAL A C 1
ATOM 884 O O . VAL A 1 110 ? 32.885 6.784 -54.328 1.00 96.81 110 VAL A O 1
ATOM 887 N N . LEU A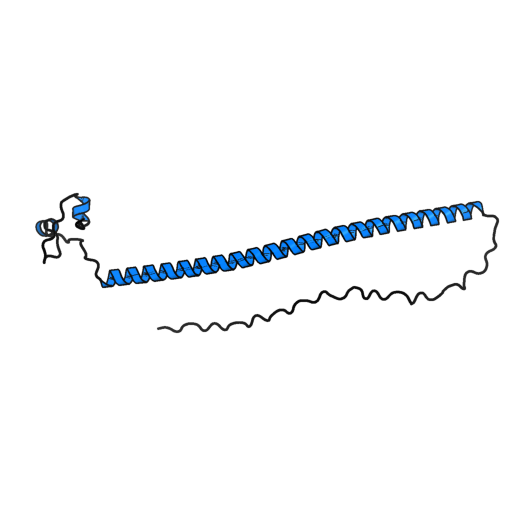 1 111 ? 30.984 6.130 -53.321 1.00 95.62 111 LEU A N 1
ATOM 888 C CA . LEU A 1 111 ? 30.361 5.613 -54.543 1.00 95.62 111 LEU A CA 1
ATOM 889 C C . LEU A 1 111 ? 30.113 6.729 -55.567 1.00 95.62 111 LEU A C 1
ATOM 891 O O . LEU A 1 111 ? 30.448 6.554 -56.735 1.00 95.62 111 LEU A O 1
ATOM 895 N N . GLU A 1 112 ? 29.613 7.885 -55.122 1.00 95.50 112 GLU A N 1
ATOM 896 C CA . GLU A 1 112 ? 29.425 9.068 -55.973 1.00 95.50 112 GLU A CA 1
ATOM 897 C C . GLU A 1 112 ? 30.751 9.512 -56.611 1.00 95.50 112 GLU A C 1
ATOM 899 O O . GLU A 1 112 ? 30.813 9.730 -57.820 1.00 95.50 112 GLU A O 1
ATOM 904 N N . SER A 1 113 ? 31.839 9.543 -55.833 1.00 94.19 113 SER A N 1
ATOM 905 C CA . SER A 1 113 ? 33.174 9.893 -56.342 1.00 94.19 113 SER A CA 1
ATOM 906 C C . SER A 1 113 ? 33.672 8.909 -57.414 1.00 94.19 113 SER A C 1
ATOM 908 O O . SER A 1 113 ? 34.233 9.321 -58.428 1.00 94.19 113 SER A O 1
ATOM 910 N N . LEU A 1 114 ? 33.449 7.602 -57.228 1.00 93.19 114 LEU A N 1
ATOM 911 C CA . LEU A 1 114 ? 33.845 6.573 -58.199 1.00 93.19 114 LEU A CA 1
ATOM 912 C C . LEU A 1 114 ? 33.039 6.655 -59.504 1.00 93.19 114 LEU A C 1
ATOM 914 O O . LEU A 1 114 ? 33.592 6.441 -60.587 1.00 93.19 114 LEU A O 1
ATOM 918 N N . ASP A 1 115 ? 31.747 6.970 -59.418 1.00 92.94 115 ASP A N 1
ATOM 919 C CA . ASP A 1 115 ? 30.898 7.164 -60.594 1.00 92.94 115 ASP A CA 1
ATOM 920 C C . ASP A 1 115 ? 31.316 8.417 -61.388 1.00 92.94 115 ASP A C 1
ATOM 922 O O . ASP A 1 115 ? 31.396 8.375 -62.623 1.00 92.94 115 ASP A O 1
ATOM 926 N N . GLU A 1 116 ? 31.679 9.507 -60.702 1.00 91.69 116 GLU A N 1
ATOM 927 C CA . GLU A 1 116 ? 32.247 10.712 -61.321 1.00 91.69 116 GLU A CA 1
ATOM 928 C C . GLU A 1 116 ? 33.592 10.425 -62.019 1.00 91.69 116 GLU A C 1
ATOM 930 O O . GLU A 1 116 ? 33.785 10.793 -63.186 1.00 91.69 116 GLU A O 1
ATOM 935 N N . GLU A 1 117 ? 34.507 9.699 -61.370 1.00 86.50 117 GLU A N 1
ATOM 936 C CA . GLU A 1 117 ? 35.788 9.279 -61.960 1.00 86.50 117 GLU A CA 1
ATOM 937 C C . GLU A 1 117 ? 35.600 8.373 -63.187 1.00 86.50 117 GLU A C 1
ATOM 939 O O . GLU A 1 117 ? 36.303 8.507 -64.192 1.00 86.50 117 GLU A O 1
ATOM 944 N N . LYS A 1 118 ? 34.627 7.459 -63.152 1.00 83.25 118 LYS A N 1
ATOM 945 C CA . LYS A 1 118 ? 34.324 6.578 -64.286 1.00 83.25 118 LYS A CA 1
ATOM 946 C C . LYS A 1 118 ? 33.718 7.342 -65.463 1.00 83.25 118 LYS A C 1
ATOM 948 O O . LYS A 1 118 ? 34.027 7.034 -66.614 1.00 83.25 118 LYS A O 1
ATOM 953 N N . SER A 1 119 ? 32.876 8.339 -65.193 1.00 75.75 119 SER A N 1
ATOM 954 C CA . SER A 1 119 ? 32.287 9.184 -66.237 1.00 75.75 119 SER A CA 1
ATOM 955 C C . SER A 1 119 ? 33.334 10.061 -66.941 1.00 75.75 119 SER A C 1
ATOM 957 O O . SER A 1 119 ? 33.291 10.212 -68.165 1.00 75.75 119 SER A O 1
ATOM 959 N N . SER A 1 120 ? 34.321 10.568 -66.194 1.00 68.69 120 SER A N 1
ATOM 960 C CA . SER A 1 120 ? 35.409 11.410 -66.713 1.00 68.69 120 SER A CA 1
ATOM 961 C C . SER A 1 120 ? 36.514 10.620 -67.428 1.00 68.69 120 SER A C 1
ATOM 963 O O . SER A 1 120 ? 37.108 11.137 -68.372 1.00 68.69 120 SER A O 1
ATOM 965 N N . ASN A 1 121 ? 36.730 9.351 -67.065 1.00 60.06 121 ASN A N 1
ATOM 966 C CA . ASN A 1 121 ? 37.671 8.436 -67.727 1.00 60.06 121 ASN A CA 1
ATOM 967 C C . ASN A 1 121 ? 37.036 7.579 -68.841 1.00 60.06 121 ASN A C 1
ATOM 969 O O . ASN A 1 121 ? 37.591 6.544 -69.217 1.00 60.06 121 ASN A O 1
ATOM 973 N N . SER A 1 122 ? 35.891 7.991 -69.396 1.00 52.19 122 SER A N 1
ATOM 974 C CA . SER A 1 122 ? 35.230 7.321 -70.527 1.00 52.19 122 SER A CA 1
ATOM 975 C C . SER A 1 122 ? 35.970 7.531 -71.864 1.00 52.19 122 SER A C 1
ATOM 977 O O . SER A 1 122 ? 35.461 8.096 -72.826 1.00 52.19 122 SER A O 1
ATOM 979 N N . SER A 1 123 ? 37.196 7.018 -71.940 1.00 52.97 123 SER A N 1
ATOM 980 C CA . SER A 1 123 ? 37.762 6.450 -73.165 1.00 52.97 123 SER A CA 1
ATOM 981 C C . SER A 1 123 ? 37.637 4.932 -73.048 1.00 52.97 123 SER A C 1
ATOM 983 O O . SER A 1 123 ? 38.240 4.342 -72.155 1.00 52.97 123 SER A O 1
ATOM 985 N N . ASP A 1 124 ? 36.802 4.338 -73.904 1.00 54.44 124 ASP A N 1
ATOM 986 C CA . ASP A 1 124 ? 36.386 2.928 -73.916 1.00 54.44 124 ASP A CA 1
ATOM 987 C C . ASP A 1 124 ? 37.449 1.919 -73.431 1.00 54.44 124 ASP A C 1
ATOM 989 O O . ASP A 1 124 ? 38.444 1.690 -74.127 1.00 54.44 124 ASP A O 1
ATOM 993 N N . PRO A 1 125 ? 37.199 1.182 -72.333 1.00 52.38 125 PRO A N 1
ATOM 994 C CA . PRO A 1 125 ? 37.791 -0.123 -72.131 1.00 52.38 125 PRO A CA 1
ATOM 995 C C . PRO A 1 125 ? 36.780 -1.184 -72.571 1.00 52.38 125 PRO A C 1
ATOM 997 O O . PRO A 1 125 ? 35.685 -1.328 -72.026 1.00 52.38 125 PRO A O 1
ATOM 1000 N N . SER A 1 126 ? 37.172 -1.922 -73.603 1.00 53.62 126 SER A N 1
ATOM 1001 C CA . SER A 1 126 ? 36.449 -3.074 -74.127 1.00 53.62 126 SER A CA 1
ATOM 1002 C C . SER A 1 126 ? 36.131 -4.068 -73.006 1.00 53.62 126 SER A C 1
ATOM 1004 O O . SER A 1 126 ? 37.013 -4.492 -72.264 1.00 53.62 126 SER A O 1
ATOM 1006 N N . ILE A 1 127 ? 34.853 -4.427 -72.916 1.00 56.00 127 ILE A N 1
ATOM 1007 C CA . ILE A 1 127 ? 34.299 -5.514 -72.107 1.00 56.00 127 ILE A CA 1
ATOM 1008 C C . ILE A 1 127 ? 35.111 -6.785 -72.363 1.00 56.00 127 ILE A C 1
ATOM 1010 O O . ILE A 1 127 ? 35.119 -7.236 -73.502 1.00 56.00 127 ILE A O 1
ATOM 1014 N N . LEU A 1 128 ? 35.746 -7.352 -71.333 1.00 51.72 128 LEU A N 1
ATOM 1015 C CA . LEU A 1 128 ? 35.953 -8.792 -71.120 1.00 51.72 128 LEU A CA 1
ATOM 1016 C C . LEU A 1 128 ? 36.570 -9.024 -69.720 1.00 51.72 128 LEU A C 1
ATOM 1018 O O . LEU A 1 128 ? 37.413 -8.254 -69.275 1.00 51.72 128 LEU A O 1
ATOM 1022 N N . ASP A 1 129 ? 36.121 -10.101 -69.070 1.00 53.47 129 ASP A N 1
ATOM 1023 C CA . ASP A 1 129 ? 36.577 -10.687 -67.795 1.00 53.47 129 ASP A CA 1
ATOM 1024 C C . ASP A 1 129 ? 36.271 -9.974 -66.467 1.00 53.47 129 ASP A C 1
ATOM 1026 O O . ASP A 1 129 ? 37.134 -9.390 -65.819 1.00 53.47 129 ASP A O 1
ATOM 1030 N N . VAL A 1 130 ? 35.044 -10.175 -65.965 1.00 54.16 130 VAL A N 1
ATOM 1031 C CA . VAL A 1 130 ? 34.743 -10.103 -64.518 1.00 54.16 130 VAL A CA 1
ATOM 1032 C C . VAL A 1 130 ? 33.817 -11.263 -64.122 1.00 54.16 130 VAL A C 1
ATOM 1034 O O . VAL A 1 130 ? 32.717 -11.061 -63.618 1.00 54.16 130 VAL A O 1
ATOM 1037 N N . ALA A 1 131 ? 34.222 -12.500 -64.418 1.00 54.66 131 ALA A N 1
ATOM 1038 C CA . ALA A 1 131 ? 33.497 -13.702 -63.984 1.00 54.66 131 ALA A CA 1
ATOM 1039 C C . ALA A 1 131 ? 34.202 -14.478 -62.852 1.00 54.66 131 ALA A C 1
ATOM 1041 O O . ALA A 1 131 ? 33.625 -15.431 -62.342 1.00 54.66 131 ALA A O 1
ATOM 1042 N N . ASP A 1 132 ? 35.396 -14.062 -62.411 1.00 51.41 132 ASP A N 1
ATOM 1043 C CA . ASP A 1 132 ? 36.284 -14.933 -61.616 1.00 51.41 132 ASP A CA 1
ATOM 1044 C C . ASP A 1 132 ? 36.595 -14.451 -60.186 1.00 51.41 132 ASP A C 1
ATOM 1046 O O . ASP A 1 132 ? 37.550 -14.900 -59.558 1.00 51.41 132 ASP A O 1
ATOM 1050 N N . PHE A 1 133 ? 35.775 -13.559 -59.621 1.00 51.22 133 PHE A N 1
ATOM 1051 C CA . PHE A 1 133 ? 35.927 -13.107 -58.227 1.00 51.22 133 PHE A CA 1
ATOM 1052 C C . PHE A 1 133 ? 34.674 -13.344 -57.374 1.00 51.22 133 PHE A C 1
ATOM 1054 O O . PHE A 1 133 ? 34.304 -12.536 -56.527 1.00 51.22 133 PHE A O 1
ATOM 1061 N N . LEU A 1 134 ? 34.012 -14.485 -57.576 1.00 53.62 134 LEU A N 1
ATOM 1062 C CA . LEU A 1 134 ? 33.087 -15.038 -56.586 1.00 53.62 134 LEU A CA 1
ATOM 1063 C C . LEU A 1 134 ? 33.890 -15.873 -55.584 1.00 53.62 134 LEU A C 1
ATOM 1065 O O . LEU A 1 134 ? 33.953 -17.096 -55.675 1.00 53.62 134 LEU A O 1
ATOM 1069 N N . VAL A 1 135 ? 34.526 -15.204 -54.622 1.00 60.22 135 VAL A N 1
ATOM 1070 C CA . VAL A 1 135 ? 34.986 -15.888 -53.407 1.00 60.22 135 VAL A CA 1
ATOM 1071 C C . VAL A 1 135 ? 33.742 -16.177 -52.552 1.00 60.22 135 VAL A C 1
ATOM 1073 O O . VAL A 1 135 ? 32.994 -15.239 -52.267 1.00 60.22 135 VAL A O 1
ATOM 1076 N N . PRO A 1 136 ? 33.484 -17.431 -52.136 1.00 53.03 136 PRO A N 1
ATOM 1077 C CA . PRO A 1 136 ? 32.363 -17.751 -51.258 1.00 53.03 136 PRO A CA 1
ATOM 1078 C C . PRO A 1 136 ? 32.520 -17.042 -49.908 1.00 53.03 136 PRO A C 1
ATOM 1080 O O . PRO A 1 136 ? 33.444 -17.322 -49.142 1.00 53.03 136 PRO A O 1
ATOM 1083 N N . PHE A 1 137 ? 31.613 -16.114 -49.619 1.00 51.47 137 PHE A N 1
ATOM 1084 C CA . PHE A 1 137 ? 31.531 -15.367 -48.364 1.00 51.47 137 PHE A CA 1
ATOM 1085 C C . PHE A 1 137 ? 30.851 -16.217 -47.272 1.00 51.47 137 PHE A C 1
ATOM 1087 O O . PHE A 1 137 ? 29.829 -15.830 -46.723 1.00 51.47 137 PHE A O 1
ATOM 1094 N N . ASP A 1 138 ? 31.402 -17.394 -46.964 1.00 52.28 138 ASP A N 1
ATOM 1095 C CA . ASP A 1 138 ? 30.819 -18.320 -45.973 1.00 52.28 138 ASP A CA 1
ATOM 1096 C C . ASP A 1 138 ? 31.577 -18.374 -44.638 1.00 52.28 138 ASP A C 1
ATOM 1098 O O . ASP A 1 138 ? 31.365 -19.279 -43.838 1.00 52.28 138 ASP A O 1
ATOM 1102 N N . ASN A 1 139 ? 32.447 -17.411 -44.328 1.00 57.62 139 ASN A N 1
ATOM 1103 C CA . ASN A 1 139 ? 33.061 -17.342 -43.000 1.00 57.62 139 ASN A CA 1
ATOM 1104 C C . ASN A 1 139 ? 33.330 -15.901 -42.572 1.00 57.62 139 ASN A C 1
ATOM 1106 O O . ASN A 1 139 ? 33.832 -15.127 -43.382 1.00 57.62 139 ASN A O 1
ATOM 1110 N N . ILE A 1 140 ? 33.107 -15.630 -41.270 1.00 54.81 140 ILE A N 1
ATOM 1111 C CA . ILE A 1 140 ? 33.288 -14.372 -40.498 1.00 54.81 140 ILE A CA 1
ATOM 1112 C C . ILE A 1 140 ? 31.933 -13.628 -40.362 1.00 54.81 140 ILE A C 1
ATOM 1114 O O . ILE A 1 140 ? 31.545 -12.894 -41.255 1.00 54.81 140 ILE A O 1
ATOM 1118 N N . ILE A 1 141 ? 31.103 -13.757 -39.314 1.00 53.41 141 ILE A N 1
ATOM 1119 C CA . ILE A 1 141 ? 31.306 -13.994 -37.873 1.00 53.41 141 ILE A CA 1
ATOM 1120 C C . ILE A 1 141 ? 30.032 -14.630 -37.287 1.00 53.41 141 ILE A C 1
ATOM 1122 O O . ILE A 1 141 ? 28.939 -14.084 -37.448 1.00 53.41 141 ILE A O 1
ATOM 1126 N N . SER A 1 142 ? 30.184 -15.730 -36.542 1.00 52.19 142 SER A N 1
ATOM 1127 C CA . SER A 1 142 ? 29.171 -16.216 -35.599 1.00 52.19 142 SER A CA 1
ATOM 1128 C C . SER A 1 142 ? 28.879 -15.137 -34.561 1.00 52.19 142 SER A C 1
ATOM 1130 O O . SER A 1 142 ? 29.724 -14.781 -33.738 1.00 52.19 142 SER A O 1
ATOM 1132 N N . LEU A 1 143 ? 27.664 -14.606 -34.616 1.00 49.03 143 LEU A N 1
ATOM 1133 C CA . LEU A 1 143 ? 27.115 -13.636 -33.680 1.00 49.03 143 LEU A CA 1
ATOM 1134 C C . LEU A 1 143 ? 26.621 -14.369 -32.419 1.00 49.03 143 LEU A C 1
ATOM 1136 O O . LEU A 1 143 ? 25.446 -14.328 -32.076 1.00 49.03 143 LEU A O 1
ATOM 1140 N N . ASP A 1 144 ? 27.534 -15.023 -31.697 1.00 51.12 144 ASP A N 1
ATOM 1141 C CA . ASP A 1 144 ? 27.246 -15.714 -30.426 1.00 51.12 144 ASP A CA 1
ATOM 1142 C C . ASP A 1 144 ? 27.109 -14.742 -29.231 1.00 51.12 144 ASP A C 1
ATOM 1144 O O . ASP A 1 144 ? 27.250 -15.119 -28.069 1.00 51.12 144 ASP A O 1
ATOM 1148 N N . PHE A 1 145 ? 26.816 -13.460 -29.480 1.00 50.47 145 PHE A N 1
ATOM 1149 C CA . PHE A 1 145 ? 26.723 -12.427 -28.438 1.00 50.47 145 PHE A CA 1
ATOM 1150 C C . PHE A 1 145 ? 25.304 -12.223 -27.873 1.00 50.47 145 PHE A C 1
ATOM 1152 O O . PHE A 1 145 ? 25.035 -11.236 -27.192 1.00 50.47 145 PHE A O 1
ATOM 1159 N N . LEU A 1 146 ? 24.388 -13.161 -28.126 1.00 50.50 146 LEU A N 1
ATOM 1160 C CA . LEU A 1 146 ? 23.063 -13.214 -27.502 1.00 50.50 146 LEU A CA 1
ATOM 1161 C C . LEU A 1 146 ? 22.946 -14.464 -26.627 1.00 50.50 146 LEU A C 1
ATOM 1163 O O . LEU A 1 146 ? 22.080 -15.312 -26.824 1.00 50.50 146 LEU A O 1
ATOM 1167 N N . GLY A 1 147 ? 23.824 -14.574 -25.629 1.00 52.41 147 GLY A N 1
ATOM 1168 C CA . GLY A 1 147 ? 23.527 -15.421 -24.480 1.00 52.41 147 GLY A CA 1
ATOM 1169 C C . GLY A 1 147 ? 22.257 -14.885 -23.805 1.00 52.41 147 GLY A C 1
ATOM 1170 O O . GLY A 1 147 ? 22.235 -13.700 -23.451 1.00 52.41 147 GLY A O 1
ATOM 1171 N N . PRO A 1 148 ? 21.186 -15.684 -23.649 1.00 62.84 148 PRO A N 1
ATOM 1172 C CA . PRO A 1 148 ? 20.002 -15.230 -22.935 1.00 62.84 148 PRO A CA 1
ATOM 1173 C C . PRO A 1 148 ? 20.404 -14.838 -21.505 1.00 62.84 148 PRO A C 1
ATOM 1175 O O . PRO A 1 148 ? 21.243 -15.516 -20.901 1.00 62.84 148 PRO A O 1
ATOM 1178 N N . PRO A 1 149 ? 19.848 -13.748 -20.943 1.00 55.50 149 PRO A N 1
ATOM 1179 C CA . PRO A 1 149 ? 20.091 -13.426 -19.548 1.00 55.50 149 PRO A CA 1
ATOM 1180 C C . PRO A 1 149 ? 19.645 -14.618 -18.702 1.00 55.50 149 PRO A C 1
ATOM 1182 O O . PRO A 1 149 ? 18.527 -15.107 -18.859 1.00 55.50 149 PRO A O 1
ATOM 1185 N N . ALA A 1 150 ? 20.541 -15.090 -17.834 1.00 53.81 150 ALA A N 1
ATOM 1186 C CA . ALA A 1 150 ? 20.237 -16.099 -16.835 1.00 53.81 150 ALA A CA 1
ATOM 1187 C C . ALA A 1 150 ? 18.974 -15.672 -16.080 1.00 53.81 150 ALA A C 1
ATOM 1189 O O . ALA A 1 150 ? 18.973 -14.672 -15.359 1.00 53.81 150 ALA A O 1
ATOM 1190 N N . VAL A 1 151 ? 17.889 -16.406 -16.312 1.00 61.16 151 VAL A N 1
ATOM 1191 C CA . VAL A 1 151 ? 16.653 -16.278 -15.551 1.00 61.16 151 VAL A CA 1
ATOM 1192 C C . VAL A 1 151 ? 16.997 -16.758 -14.138 1.00 61.16 151 VAL A C 1
ATOM 1194 O O . VAL A 1 151 ? 17.448 -17.900 -14.004 1.00 61.16 151 VAL A O 1
ATOM 1197 N N . PRO A 1 152 ? 16.891 -15.922 -13.088 1.00 56.59 152 PRO A N 1
ATOM 1198 C CA . PRO A 1 152 ? 17.009 -16.427 -11.730 1.00 56.59 152 PRO A CA 1
ATOM 1199 C C . PRO A 1 152 ? 15.900 -17.459 -11.523 1.00 56.59 152 PRO A C 1
ATOM 1201 O O . PRO A 1 152 ? 14.755 -17.222 -11.906 1.00 56.59 152 PRO A O 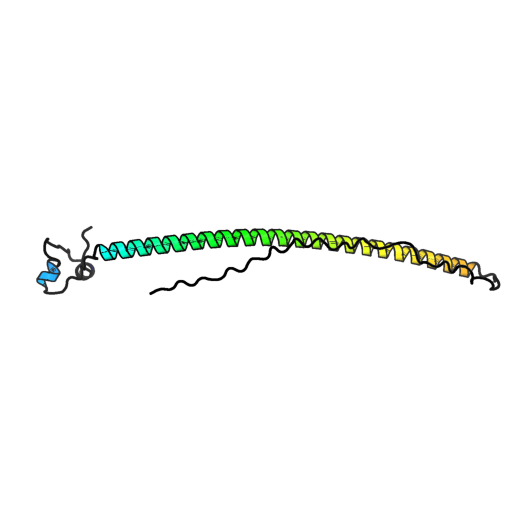1
ATOM 1204 N N . ALA A 1 153 ? 16.284 -18.621 -10.996 1.00 56.34 153 ALA A N 1
ATOM 1205 C CA . ALA A 1 153 ? 15.389 -19.726 -10.706 1.00 56.34 153 ALA A CA 1
ATOM 1206 C C . ALA A 1 153 ? 14.157 -19.212 -9.954 1.00 56.34 153 ALA A C 1
ATOM 1208 O O . ALA A 1 153 ? 14.286 -18.622 -8.883 1.00 56.34 153 ALA A O 1
ATOM 1209 N N . GLU A 1 154 ? 12.979 -19.423 -10.537 1.00 49.44 154 GLU A N 1
ATOM 1210 C CA . GLU A 1 154 ? 11.734 -19.285 -9.803 1.00 49.44 154 GLU A CA 1
ATOM 1211 C C . GLU A 1 154 ? 11.760 -20.312 -8.672 1.00 49.44 154 GLU A C 1
ATOM 1213 O O . GLU A 1 154 ? 11.709 -21.523 -8.904 1.00 49.44 154 GLU A O 1
ATOM 1218 N N . GLU A 1 155 ? 11.892 -19.822 -7.441 1.00 54.34 155 GLU A N 1
ATOM 1219 C CA . GLU A 1 155 ? 11.530 -20.588 -6.263 1.00 54.34 155 GLU A CA 1
ATOM 1220 C C . GLU A 1 155 ? 10.042 -20.906 -6.385 1.00 54.34 155 GLU A C 1
ATOM 1222 O O . GLU A 1 155 ? 9.166 -20.052 -6.244 1.00 54.34 155 GLU A O 1
ATOM 1227 N N . THR A 1 156 ? 9.770 -22.166 -6.707 1.00 53.81 156 THR A N 1
ATOM 1228 C CA . THR A 1 156 ? 8.475 -22.810 -6.561 1.00 53.81 156 THR A CA 1
ATOM 1229 C C . THR A 1 156 ? 7.931 -22.513 -5.169 1.00 53.81 156 THR A C 1
ATOM 1231 O O . THR A 1 156 ? 8.346 -23.127 -4.187 1.00 53.81 156 THR A O 1
ATOM 1234 N N . VAL A 1 157 ? 6.994 -21.567 -5.098 1.00 57.03 157 VAL A N 1
ATOM 1235 C CA . VAL A 1 157 ? 6.145 -21.331 -3.933 1.00 57.03 157 VAL A CA 1
ATOM 1236 C C . VAL A 1 157 ? 5.301 -22.585 -3.739 1.00 57.03 157 VAL A C 1
ATOM 1238 O O . VAL A 1 157 ? 4.293 -22.816 -4.411 1.00 57.03 157 VAL A O 1
ATOM 1241 N N . GLU A 1 158 ? 5.782 -23.437 -2.841 1.00 57.69 158 GLU A N 1
ATOM 1242 C CA . GLU A 1 158 ? 5.118 -24.647 -2.397 1.00 57.69 158 GLU A CA 1
ATOM 1243 C C . GLU A 1 158 ? 3.759 -24.257 -1.806 1.00 57.69 158 GLU A C 1
ATOM 1245 O O . GLU A 1 158 ? 3.632 -23.553 -0.801 1.00 57.69 158 GLU A O 1
ATOM 1250 N N . SER A 1 159 ? 2.716 -24.644 -2.530 1.00 55.28 159 SER A N 1
ATOM 1251 C CA . SER A 1 159 ? 1.338 -24.302 -2.231 1.00 55.28 159 SER A CA 1
ATOM 1252 C C . SER A 1 159 ? 0.898 -24.992 -0.944 1.00 55.28 159 SER A C 1
ATOM 1254 O O . SER A 1 159 ? 0.729 -26.207 -0.876 1.00 55.28 159 SER A O 1
ATOM 1256 N N . ARG A 1 160 ? 0.693 -24.170 0.080 1.00 59.56 160 ARG A N 1
ATOM 1257 C CA . ARG A 1 160 ? 0.085 -24.479 1.375 1.00 59.56 160 ARG A CA 1
ATOM 1258 C C . ARG A 1 160 ? -1.300 -25.133 1.199 1.00 59.56 160 ARG A C 1
ATOM 1260 O O . ARG A 1 160 ? -2.193 -24.474 0.662 1.00 59.56 160 ARG A O 1
ATOM 1267 N N . PRO A 1 161 ? -1.563 -26.352 1.707 1.00 61.28 161 PRO A N 1
ATOM 1268 C CA . PRO A 1 161 ? -2.932 -26.797 1.906 1.00 61.28 161 PRO A CA 1
ATOM 1269 C C . PRO A 1 161 ? -3.501 -26.166 3.183 1.00 61.28 161 PRO A C 1
ATOM 1271 O O . PRO A 1 161 ? -2.973 -26.316 4.286 1.00 61.28 161 PRO A O 1
ATOM 1274 N N . LEU A 1 162 ? -4.599 -25.434 2.997 1.00 56.59 162 LEU A N 1
ATOM 1275 C CA . LEU A 1 162 ? -5.473 -24.907 4.038 1.00 56.59 162 LEU A CA 1
ATOM 1276 C C . LEU A 1 162 ? -6.092 -26.069 4.828 1.00 56.59 162 LEU A C 1
ATOM 1278 O O . LEU A 1 162 ? -6.972 -26.769 4.330 1.00 56.59 162 LEU A O 1
ATOM 1282 N N . LEU A 1 163 ? -5.663 -26.251 6.076 1.00 61.34 163 LEU A N 1
ATOM 1283 C CA . LEU A 1 163 ? -6.420 -27.012 7.066 1.00 61.34 163 LEU A CA 1
ATOM 1284 C C . LEU A 1 163 ? -7.421 -26.063 7.731 1.00 61.34 163 LEU A C 1
ATOM 1286 O O . LEU A 1 163 ? -7.059 -25.207 8.538 1.00 61.34 163 LEU A O 1
ATOM 1290 N N . SER A 1 164 ? -8.685 -26.205 7.330 1.00 62.69 164 SER A N 1
ATOM 1291 C CA . SER A 1 164 ? -9.835 -25.564 7.964 1.00 62.69 164 SER A CA 1
ATOM 1292 C C . SER A 1 164 ? -9.979 -25.975 9.436 1.00 62.69 164 SER A C 1
ATOM 1294 O O . SER A 1 164 ? -9.751 -27.140 9.774 1.00 62.69 164 SER A O 1
ATOM 1296 N N . PRO A 1 165 ? -10.432 -25.056 10.306 1.00 62.94 165 PRO A N 1
ATOM 1297 C CA . PRO A 1 165 ? -10.772 -25.366 11.684 1.00 62.94 165 PRO A CA 1
ATOM 1298 C C . PRO A 1 165 ? -12.156 -26.024 11.739 1.00 62.94 165 PRO A C 1
ATOM 1300 O O . PRO A 1 165 ? -13.156 -25.421 11.352 1.00 62.94 165 PRO A O 1
ATOM 1303 N N . ASN A 1 166 ? -12.211 -27.258 12.236 1.00 58.81 166 ASN A N 1
ATOM 1304 C CA . ASN A 1 166 ? -13.459 -27.871 12.678 1.00 58.81 166 ASN A CA 1
ATOM 1305 C C . ASN A 1 166 ? -13.759 -27.417 14.112 1.00 58.81 166 ASN A C 1
ATOM 1307 O O . ASN A 1 166 ? -12.986 -27.677 15.031 1.00 58.81 166 ASN A O 1
ATOM 1311 N N . ALA A 1 167 ? -14.899 -26.757 14.265 1.00 54.66 167 ALA A N 1
ATOM 1312 C CA . ALA A 1 167 ? -15.704 -26.640 15.477 1.00 54.66 167 ALA A CA 1
ATOM 1313 C C . ALA A 1 167 ? -17.166 -26.533 14.994 1.00 54.66 167 ALA A C 1
ATOM 1315 O O . ALA A 1 167 ? -17.372 -26.046 13.875 1.00 54.66 167 ALA A O 1
ATOM 1316 N N . PRO A 1 168 ? -18.193 -26.922 15.767 1.00 67.12 168 PRO A N 1
ATOM 1317 C CA . PRO A 1 168 ? -18.215 -27.211 17.206 1.00 67.12 168 PRO A CA 1
ATOM 1318 C C . PRO A 1 168 ? -18.232 -28.697 17.595 1.00 67.12 168 PRO A C 1
ATOM 1320 O O . PRO A 1 168 ? -18.712 -29.533 16.797 1.00 67.12 168 PRO A O 1
#

Radius of gyration: 46.23 Å; Cα contacts (8 Å, |Δi|>4): 44; chains: 1; bounding box: 79×44×125 Å

Secondary structure (DSSP, 8-state):
-PPPPHHHHHTT------TT-SS-HHHHHTT---------HHHHHHHHHHHHHHHHHHHHHHHHHHHHHHHHHHHHHHHHHHHHHHHHHHHHHHHHHHHHHHHHHHHHHHHHHHHHHHHHT-S-PPP----S-------S------PPP-PPP----------PPP--

Foldseek 3Di:
DPDAFPVCVVVVHDFDDDPPDPGTPVCVVVVHDGNPPPCDPVNVVVVVVVVVVVVVVVVVVVVVVVVVVVVVVVVVVVVVVVVVVVVVVVVVVVVVVVVVVVVVVVVVVVVVVVVVVCVVPPPDDDDDDDPPPPDPPPDDDDPPVCPDPPDPDPPPPDDDDDDDDDDD

Sequence (168 aa):
MPIRCNRCFELDIACHVLPPHKKCSECVRRGCRCERELVSEEEWLKLDRAKEKVKSDIQASEDSVSELSAQLDELSSSLFGAIAKLKRLKRSVDFLEGRESKFLRRDLEVLESLDEEKSSNSSDPSILDVADFLVPFDNIISLDFLGPPAVPAEETVESRPLLSPNAP

Solvent-accessible surface area (backbone atoms only — not comparable to full-atom values): 10632 Å² total; per-residue (Å²): 131,84,79,58,29,63,68,33,54,77,68,71,45,90,59,51,62,56,87,92,51,78,41,30,58,65,29,57,75,68,72,49,86,47,75,50,70,76,78,48,72,67,57,52,52,51,50,50,52,52,52,51,49,52,52,51,52,48,51,56,49,52,52,51,52,52,52,53,50,55,53,50,52,52,53,49,52,49,49,52,52,50,52,53,49,50,54,52,51,49,55,51,49,56,51,49,54,58,48,49,56,55,48,54,51,51,54,49,55,52,51,53,51,51,54,52,52,53,63,74,58,69,67,87,78,79,91,78,87,90,82,84,80,81,71,85,86,82,76,90,74,88,80,78,83,72,70,75,79,82,73,77,79,79,77,78,78,77,80,78,80,84,80,76,86,88,76,134